Protein AF-A0A9J6DRE5-F1 (afdb_monomer_lite)

Organism: Rhipicephalus microplus (NCBI:txid6941)

Foldseek 3Di:
DFPVVQLVVVCVVPPDPDDPDPVVVVVVSVVSRVVRDDDDPPPDDDPDPPPVLVVLVVVLVVLVVVCVVVVVPPVSVVVSVVSVVVSVVVVVVVVVVVVVVVVVVCVVVVVDPVSVVVQQPPPDPPDDPVVSVVVVVVVVVDDDDD

Sequence (146 aa):
MTEWPKFRVIRESEFPELIRNLTECKASLNDHVRPTTRESKAAEETPARDCRLLLMWDSHASLLRRWQKQRYNRKSRCHILNLFEKIERHSTYLTCHQWGQLCSELNGQLGNKKTWYLLRHLPDPDDSKTAACTDLGDFHQHPRSE

Radius of gyration: 26.05 Å; chains: 1; bounding box: 67×61×50 Å

Secondary structure (DSSP, 8-state):
-B-HHHHHHHHHHH--SS---HHHHHHHHHHHHHHHB---S--SS-----HHHHHHHHHHHHHHHHHHH-TT-HHHHHHHHHHHHHHHHHHHHHHHHHHHHHHHHHTT-TTSHHHHHHHTTSS-TTS-HHHHHHHHHHHTT-----

pLDDT: mean 74.92, std 16.15, range [37.34, 96.31]

Structure (mmCIF, N/CA/C/O backbone):
data_AF-A0A9J6DRE5-F1
#
_entry.id   AF-A0A9J6DRE5-F1
#
loop_
_atom_site.group_PDB
_atom_site.id
_atom_site.type_symbol
_atom_site.label_atom_id
_atom_site.label_alt_id
_atom_site.label_comp_id
_atom_site.label_asym_id
_atom_site.label_entity_id
_atom_site.label_seq_id
_atom_site.pdbx_PDB_ins_code
_atom_site.Cartn_x
_atom_site.Cartn_y
_atom_site.Cartn_z
_atom_site.occupancy
_atom_site.B_iso_or_equiv
_atom_site.auth_seq_id
_atom_site.auth_comp_id
_atom_site.auth_asym_id
_atom_site.auth_atom_id
_atom_site.pdbx_PDB_model_num
ATOM 1 N N . MET A 1 1 ? -3.726 18.377 -11.159 1.00 55.41 1 MET A N 1
ATOM 2 C CA . MET A 1 1 ? -4.700 18.485 -10.045 1.00 55.41 1 MET A CA 1
ATOM 3 C C . MET A 1 1 ? -5.557 19.727 -10.256 1.00 55.41 1 MET A C 1
ATOM 5 O O . MET A 1 1 ? -5.012 20.746 -10.664 1.00 55.41 1 MET A O 1
ATOM 9 N N . THR A 1 2 ? -6.869 19.637 -10.016 1.00 71.69 2 THR A N 1
ATOM 10 C CA . THR A 1 2 ? -7.822 20.752 -10.199 1.00 71.69 2 THR A CA 1
ATOM 11 C C . THR A 1 2 ? -7.988 21.545 -8.907 1.00 71.69 2 THR A C 1
ATOM 13 O O . THR A 1 2 ? -8.260 20.965 -7.855 1.00 71.69 2 THR A O 1
ATOM 16 N N . GLU A 1 3 ? -7.854 22.868 -8.976 1.00 79.06 3 GLU A N 1
ATOM 17 C CA . GLU A 1 3 ? -8.074 23.758 -7.832 1.00 79.06 3 GLU A CA 1
ATOM 18 C C . GLU A 1 3 ? -9.570 24.041 -7.619 1.00 79.06 3 GLU A C 1
ATOM 20 O O . GLU A 1 3 ? -10.106 25.086 -7.984 1.00 79.06 3 GLU A O 1
ATOM 25 N N . TRP A 1 4 ? -10.261 23.092 -6.984 1.00 76.88 4 TRP A N 1
ATOM 26 C CA . TRP A 1 4 ? -11.707 23.148 -6.724 1.00 76.88 4 TRP A CA 1
ATOM 27 C C . TRP A 1 4 ? -12.248 24.440 -6.078 1.00 76.88 4 TRP A C 1
ATOM 29 O O . TRP A 1 4 ? -13.394 24.790 -6.366 1.00 76.88 4 TRP A O 1
ATOM 39 N N . PRO A 1 5 ? -11.509 25.162 -5.209 1.00 79.31 5 PRO A N 1
ATOM 40 C CA . PRO A 1 5 ? -11.973 26.446 -4.684 1.00 79.31 5 PRO A CA 1
ATOM 41 C C . PRO A 1 5 ? -12.075 27.532 -5.763 1.00 79.31 5 PRO A C 1
ATOM 43 O O . PRO A 1 5 ? -13.086 28.219 -5.829 1.00 79.31 5 PRO A O 1
ATOM 46 N N . LYS A 1 6 ? -11.083 27.638 -6.657 1.00 74.88 6 LYS A N 1
ATOM 47 C CA . LYS A 1 6 ? -11.089 28.628 -7.749 1.00 74.88 6 LYS A CA 1
ATOM 48 C C . LYS A 1 6 ? -12.167 28.319 -8.783 1.00 74.88 6 LYS A C 1
ATOM 50 O O . LYS A 1 6 ? -12.856 29.224 -9.236 1.00 74.88 6 LYS A O 1
ATOM 55 N N . PHE A 1 7 ? -12.371 27.034 -9.071 1.00 77.19 7 PHE A N 1
ATOM 56 C CA . PHE A 1 7 ? -13.427 26.578 -9.976 1.00 77.19 7 PHE A CA 1
ATOM 57 C C . PHE A 1 7 ? -14.815 27.008 -9.487 1.00 77.19 7 PHE A C 1
ATOM 59 O O . PHE A 1 7 ? -15.652 27.430 -10.279 1.00 77.19 7 PHE A O 1
ATOM 66 N N . ARG A 1 8 ? -15.059 26.918 -8.172 1.00 79.19 8 ARG A N 1
ATOM 67 C CA . ARG A 1 8 ? -16.338 27.320 -7.579 1.00 79.19 8 ARG A CA 1
ATOM 68 C C . ARG A 1 8 ? -16.586 28.819 -7.681 1.00 79.19 8 ARG A C 1
ATOM 70 O O . ARG A 1 8 ? -17.684 29.186 -8.065 1.00 79.19 8 ARG A O 1
ATOM 77 N N . VAL A 1 9 ? -15.569 29.647 -7.442 1.00 80.56 9 VAL A N 1
ATOM 78 C CA . VAL A 1 9 ? -15.688 31.110 -7.568 1.00 80.56 9 VAL A CA 1
ATOM 79 C C . VAL A 1 9 ? -16.008 31.524 -9.007 1.00 80.56 9 VAL A C 1
ATOM 81 O O . VAL A 1 9 ? -16.951 32.274 -9.216 1.00 80.56 9 VAL A O 1
ATOM 84 N N . ILE A 1 10 ? -15.284 30.981 -9.995 1.00 77.06 10 ILE A N 1
ATOM 85 C CA . ILE A 1 10 ? -15.519 31.264 -11.427 1.00 77.06 10 ILE A CA 1
ATOM 86 C C . ILE A 1 10 ? -16.940 30.860 -11.827 1.00 77.06 10 ILE A C 1
ATOM 88 O O . ILE A 1 10 ? -17.647 31.575 -12.533 1.00 77.06 10 ILE A O 1
ATOM 92 N N . ARG A 1 11 ? -17.390 29.702 -11.340 1.00 75.94 11 ARG A N 1
ATOM 93 C CA . ARG A 1 11 ? -18.728 29.215 -11.643 1.00 75.94 11 ARG A CA 1
ATOM 94 C C . ARG A 1 11 ? -19.806 30.053 -10.963 1.00 75.94 11 ARG A C 1
ATOM 96 O O . ARG A 1 11 ? -20.788 30.362 -11.610 1.00 75.94 11 ARG A O 1
ATOM 103 N N . GLU A 1 12 ? -19.645 30.440 -9.705 1.00 78.19 12 GLU A N 1
ATOM 104 C CA . GLU A 1 12 ? -20.621 31.295 -9.015 1.00 78.19 12 GLU A CA 1
ATOM 105 C C . GLU A 1 12 ? -20.763 32.678 -9.671 1.00 78.19 12 GLU A C 1
ATOM 107 O O . GLU A 1 12 ? -21.859 33.228 -9.656 1.00 78.19 12 GLU A O 1
ATOM 112 N N . SER A 1 13 ? -19.709 33.211 -10.302 1.00 72.81 13 SER A N 1
ATOM 113 C CA . SER A 1 13 ? -19.773 34.489 -11.026 1.00 72.81 13 SER A CA 1
ATOM 114 C C . SER A 1 13 ? -20.351 34.401 -12.442 1.00 72.81 13 SER A C 1
ATOM 116 O O . SER A 1 13 ? -20.894 35.386 -12.932 1.00 72.81 13 SER A O 1
ATOM 118 N N . GLU A 1 14 ? -20.217 33.258 -13.118 1.00 70.06 14 GLU A N 1
ATOM 119 C CA . GLU A 1 14 ? -20.528 33.122 -14.554 1.00 70.06 14 GLU A CA 1
ATOM 120 C C . GLU A 1 14 ? -21.700 32.170 -14.843 1.00 70.06 14 GLU A C 1
ATOM 122 O O . GLU A 1 14 ? -22.088 31.993 -15.999 1.00 70.06 14 GLU A O 1
ATOM 127 N N . PHE A 1 15 ? -22.274 31.523 -13.823 1.00 68.38 15 PHE A N 1
ATOM 128 C CA . PHE A 1 15 ? -23.351 30.559 -14.030 1.00 68.38 15 PHE A CA 1
ATOM 129 C C . PHE A 1 15 ? -24.700 31.257 -14.273 1.00 68.38 15 PHE A C 1
ATOM 131 O O . PHE A 1 15 ? -25.143 32.042 -13.434 1.00 68.38 15 PHE A O 1
ATOM 138 N N . PRO A 1 16 ? -25.403 30.946 -15.376 1.00 65.69 16 PRO A N 1
ATOM 139 C CA . PRO A 1 16 ? -26.725 31.504 -15.630 1.00 65.69 16 PRO A CA 1
ATOM 140 C C . PRO A 1 16 ? -27.767 30.936 -14.652 1.00 65.69 16 PRO A C 1
ATOM 142 O O . PRO A 1 16 ? -27.801 29.732 -14.400 1.00 65.69 16 PRO A O 1
ATOM 145 N N . GLU A 1 17 ? -28.672 31.785 -14.151 1.00 62.31 17 GLU A N 1
ATOM 146 C CA . GLU A 1 17 ? -29.740 31.397 -13.206 1.00 62.31 17 GLU A CA 1
ATOM 147 C C . GLU A 1 17 ? -30.730 30.364 -13.781 1.00 62.31 17 GLU A C 1
ATOM 149 O O . GLU A 1 17 ? -31.401 29.659 -13.026 1.00 62.31 17 GLU A O 1
ATOM 154 N N . LEU A 1 18 ? -30.808 30.228 -15.113 1.00 60.75 18 LEU A N 1
ATOM 155 C CA . LEU A 1 18 ? -31.710 29.293 -15.786 1.00 60.75 18 LEU A CA 1
ATOM 156 C C . LEU A 1 18 ? -30.993 28.489 -16.882 1.00 60.75 18 LEU A C 1
ATOM 158 O O . LEU A 1 18 ? -30.533 29.034 -17.887 1.00 60.75 18 LEU A O 1
ATOM 162 N N . ILE A 1 19 ? -30.948 27.164 -16.725 1.00 65.19 19 ILE A N 1
ATOM 163 C CA . ILE A 1 19 ? -30.337 26.254 -17.702 1.00 65.19 19 ILE A CA 1
ATOM 164 C C . ILE A 1 19 ? -31.349 25.969 -18.818 1.00 65.19 19 ILE A C 1
ATOM 166 O O . ILE A 1 19 ? -32.243 25.141 -18.654 1.00 65.19 19 ILE A O 1
ATOM 170 N N . ARG A 1 20 ? -31.215 26.640 -19.968 1.00 66.94 20 ARG A N 1
ATOM 171 C CA . ARG A 1 20 ? -32.062 26.379 -21.152 1.00 66.94 20 ARG A CA 1
ATOM 172 C C . ARG A 1 20 ? -31.545 25.248 -22.038 1.00 66.94 20 ARG A C 1
ATOM 174 O O . ARG A 1 20 ? -32.349 24.585 -22.684 1.00 66.94 20 ARG A O 1
ATOM 181 N N . ASN A 1 21 ? -30.229 25.029 -22.077 1.00 73.94 21 ASN A N 1
ATOM 182 C CA . ASN A 1 21 ? -29.613 24.045 -22.961 1.00 73.94 21 ASN A CA 1
ATOM 183 C C . ASN A 1 21 ? -28.488 23.270 -22.255 1.00 73.94 21 ASN A C 1
ATOM 185 O O . ASN A 1 21 ? -27.511 23.841 -21.766 1.00 73.94 21 ASN A O 1
ATOM 189 N N . LEU A 1 22 ? -28.630 21.944 -22.193 1.00 74.69 22 LEU A N 1
ATOM 190 C CA . LEU A 1 22 ? -27.706 21.061 -21.478 1.00 74.69 22 LEU A CA 1
ATOM 191 C C . LEU A 1 22 ? -26.351 20.930 -22.188 1.00 74.69 22 LEU A C 1
ATOM 193 O O . LEU A 1 22 ? -25.324 20.785 -21.523 1.00 74.69 22 LEU A O 1
ATOM 197 N N . THR A 1 23 ? -26.326 20.979 -23.522 1.00 74.50 23 THR A N 1
ATOM 198 C CA . THR A 1 23 ? -25.080 20.855 -24.295 1.00 74.50 23 THR A CA 1
ATOM 199 C C . THR A 1 23 ? -24.199 22.089 -24.134 1.00 74.50 23 THR A C 1
ATOM 201 O O . THR A 1 23 ? -22.998 21.948 -23.913 1.00 74.50 23 THR A O 1
ATOM 204 N N . GLU A 1 24 ? -24.797 23.278 -24.134 1.00 73.19 24 GLU A N 1
ATOM 205 C CA . GLU A 1 24 ? -24.116 24.549 -23.849 1.00 73.19 24 GLU A CA 1
ATOM 206 C C . GLU A 1 24 ? -23.621 24.606 -22.400 1.00 73.19 24 GLU A C 1
ATOM 208 O O . GLU A 1 24 ? -22.474 24.967 -22.147 1.00 73.19 24 GLU A O 1
ATOM 213 N N . CYS A 1 25 ? -24.433 24.142 -21.445 1.00 73.94 25 CYS A N 1
ATOM 214 C CA . CYS A 1 25 ? -24.015 24.036 -20.048 1.00 73.94 25 CYS A CA 1
ATOM 215 C C . CYS A 1 25 ? -22.820 23.083 -19.880 1.00 73.94 25 CYS A C 1
ATOM 217 O O . CYS A 1 25 ? -21.898 23.360 -19.114 1.00 73.94 25 CYS A O 1
ATOM 219 N N . LYS A 1 26 ? -22.807 21.954 -20.599 1.00 78.19 26 LYS A N 1
ATOM 220 C CA . LYS A 1 26 ? -21.678 21.015 -20.585 1.00 78.19 26 LYS A CA 1
ATOM 221 C C . LYS A 1 26 ? -20.422 21.626 -21.215 1.00 78.19 26 LYS A C 1
ATOM 223 O O . LYS A 1 26 ? -19.324 21.364 -20.726 1.00 78.19 26 LYS A O 1
ATOM 228 N N . ALA A 1 27 ? -20.572 22.420 -22.274 1.00 78.06 27 ALA A N 1
ATOM 229 C CA . ALA A 1 27 ? -19.462 23.130 -22.904 1.00 78.06 27 ALA A CA 1
ATOM 230 C C . ALA A 1 27 ? -18.849 24.163 -21.943 1.00 78.06 27 ALA A C 1
ATOM 232 O O . ALA A 1 27 ? -17.663 24.064 -21.647 1.00 78.06 27 ALA A O 1
ATOM 233 N N . SER A 1 28 ? -19.672 25.028 -21.337 1.00 74.56 28 SER A N 1
ATOM 234 C CA . SER A 1 28 ? -19.228 26.002 -20.326 1.00 74.56 28 SER A CA 1
ATOM 235 C C . SER A 1 28 ? -18.559 25.328 -19.121 1.00 74.56 28 SER A C 1
ATOM 237 O O . SER A 1 28 ? -17.513 25.773 -18.655 1.00 74.56 28 SER A O 1
ATOM 239 N N . LEU A 1 29 ? -19.080 24.186 -18.655 1.00 76.62 29 LEU A N 1
ATOM 240 C CA . LEU A 1 29 ? -18.430 23.413 -17.593 1.00 76.62 29 LE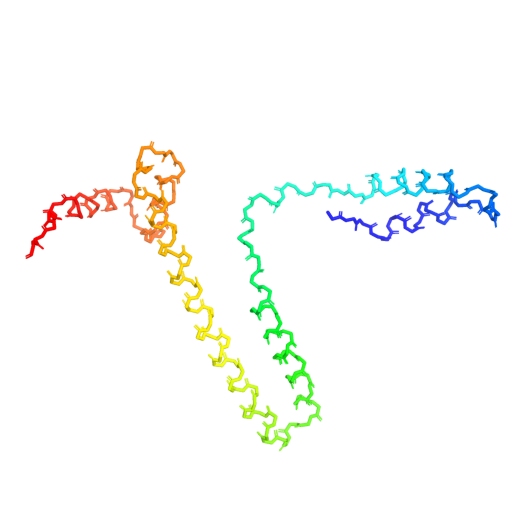U A CA 1
ATOM 241 C C . LEU A 1 29 ? -17.014 22.969 -17.978 1.00 76.62 29 LEU A C 1
ATOM 243 O O . LEU A 1 29 ? -16.094 23.117 -17.176 1.00 76.62 29 LEU A O 1
ATOM 247 N N . ASN A 1 30 ? -16.824 22.439 -19.187 1.00 79.38 30 ASN A N 1
ATOM 248 C CA . ASN A 1 30 ? -15.494 22.050 -19.658 1.00 79.38 30 ASN A CA 1
ATOM 249 C C . ASN A 1 30 ? -14.569 23.263 -19.811 1.00 79.38 30 ASN A C 1
ATOM 251 O O . ASN A 1 30 ? -13.391 23.173 -19.455 1.00 79.38 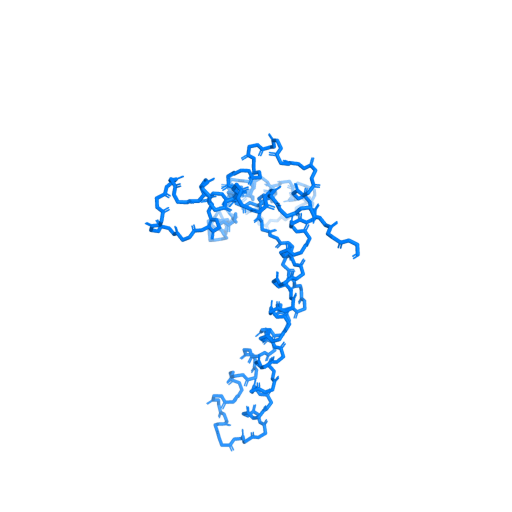30 ASN A O 1
ATOM 255 N N . ASP A 1 31 ? -15.104 24.393 -20.270 1.00 77.31 31 ASP A N 1
ATOM 256 C CA . ASP A 1 31 ? -14.350 25.635 -20.423 1.00 77.31 31 ASP A CA 1
ATOM 257 C C . ASP A 1 31 ? -13.906 26.218 -19.078 1.00 77.31 31 ASP A C 1
ATOM 259 O O . ASP A 1 31 ? -12.805 26.747 -19.001 1.00 77.31 31 ASP A O 1
ATOM 263 N N . HIS A 1 32 ? -14.674 26.048 -17.996 1.00 75.50 32 HIS A N 1
ATOM 264 C CA . HIS A 1 32 ? -14.288 26.526 -16.657 1.00 75.50 32 HIS A CA 1
ATOM 265 C C . HIS A 1 32 ? -13.344 25.550 -15.929 1.00 75.50 32 HIS A C 1
ATOM 267 O O . HIS A 1 32 ? -12.514 25.950 -15.104 1.00 75.50 32 HIS A O 1
ATOM 273 N N . VAL A 1 33 ? -13.441 24.249 -16.229 1.00 77.62 33 VAL A N 1
ATOM 274 C CA . VAL A 1 33 ? -12.539 23.224 -15.677 1.00 77.62 33 VAL A CA 1
ATOM 275 C C . VAL A 1 33 ? -11.133 23.378 -16.257 1.00 77.62 33 VAL A C 1
ATOM 277 O O . VAL A 1 33 ? -10.165 23.373 -15.500 1.00 77.62 33 VAL A O 1
ATOM 280 N N . ARG A 1 34 ? -11.007 23.591 -17.572 1.00 71.88 34 ARG A N 1
ATOM 281 C CA . ARG A 1 34 ? -9.722 23.744 -18.279 1.00 71.88 34 ARG A CA 1
ATOM 282 C C . ARG A 1 34 ? -8.719 24.717 -17.631 1.00 71.88 34 ARG A C 1
ATOM 284 O O . ARG A 1 34 ? -7.598 24.283 -17.377 1.00 71.88 34 ARG A O 1
ATOM 291 N N . PRO A 1 35 ? -9.063 25.979 -17.312 1.00 73.31 35 PRO A N 1
ATOM 292 C CA . PRO A 1 35 ? -8.127 26.932 -16.711 1.00 73.31 35 PRO A CA 1
ATOM 293 C C . PRO A 1 35 ? -7.796 26.601 -15.252 1.00 73.31 35 PRO A C 1
ATOM 295 O O . PRO A 1 35 ? -6.764 27.026 -14.734 1.00 73.31 35 PRO A O 1
ATOM 298 N N . THR A 1 36 ? -8.654 25.831 -14.581 1.00 74.56 36 THR A N 1
ATOM 299 C CA . THR A 1 36 ? -8.499 25.487 -13.162 1.00 74.56 36 THR A CA 1
ATOM 300 C C . THR A 1 36 ? -7.815 24.132 -12.954 1.00 74.56 36 THR A C 1
ATOM 302 O O . THR A 1 36 ? -7.380 23.786 -11.849 1.00 74.56 36 THR A O 1
ATOM 305 N N . THR A 1 37 ? -7.703 23.342 -14.018 1.00 72.62 37 THR A N 1
ATOM 306 C CA . THR A 1 37 ? -7.026 22.054 -14.030 1.00 72.62 37 THR A CA 1
ATOM 307 C C . THR A 1 37 ? -5.596 22.237 -14.508 1.00 72.62 37 THR A C 1
ATOM 309 O O . THR A 1 37 ? -5.317 22.353 -15.695 1.00 72.62 37 THR A O 1
ATOM 312 N N . ARG A 1 38 ? -4.649 22.197 -13.568 1.00 71.06 38 ARG A N 1
ATOM 313 C CA . ARG A 1 38 ? -3.232 22.095 -13.913 1.00 71.06 38 ARG A CA 1
ATOM 314 C C . ARG A 1 38 ? -2.908 20.646 -14.261 1.00 71.06 38 ARG A C 1
ATOM 316 O O . ARG A 1 38 ? -3.004 19.770 -13.392 1.00 71.06 38 ARG A O 1
ATOM 323 N N . GLU A 1 39 ? -2.497 20.389 -15.497 1.00 55.75 39 GLU A N 1
ATOM 324 C CA . GLU A 1 39 ? -1.910 19.105 -15.881 1.00 55.75 39 GLU A CA 1
ATOM 325 C C . GLU A 1 39 ? -0.581 18.930 -15.140 1.00 55.75 39 GLU A C 1
ATOM 327 O O . GLU A 1 39 ? 0.386 19.670 -15.323 1.00 55.75 39 GLU A O 1
ATOM 332 N N . SER A 1 40 ? -0.550 17.984 -14.206 1.00 51.09 40 SER A N 1
ATOM 333 C CA . SER A 1 40 ? 0.676 17.627 -13.506 1.00 51.09 40 SER A CA 1
ATOM 334 C C . SER A 1 40 ? 1.447 16.626 -14.359 1.00 51.09 40 SER A C 1
ATOM 336 O O . SER A 1 40 ? 0.989 15.496 -14.511 1.00 51.09 40 SER A O 1
ATOM 338 N N . LYS A 1 41 ? 2.653 16.992 -14.812 1.00 49.38 41 LYS A N 1
ATOM 339 C CA . LYS A 1 41 ? 3.653 16.097 -15.438 1.00 49.38 41 LYS A CA 1
ATOM 340 C C . LYS A 1 41 ? 4.191 14.989 -14.505 1.00 49.38 41 LYS A C 1
ATOM 342 O O . LYS A 1 41 ? 5.238 14.417 -14.757 1.00 49.38 41 LYS A O 1
ATOM 347 N N . ALA A 1 42 ? 3.508 14.704 -13.400 1.00 42.62 42 ALA A N 1
ATOM 348 C CA . ALA A 1 42 ? 3.927 13.736 -12.387 1.00 42.62 42 ALA A CA 1
ATOM 349 C C . ALA A 1 42 ? 3.337 12.331 -12.619 1.00 42.62 42 ALA A C 1
ATOM 351 O O . ALA A 1 42 ? 3.340 11.508 -11.710 1.00 42.62 42 ALA A O 1
ATOM 352 N N . ALA A 1 43 ? 2.765 12.073 -13.798 1.00 44.34 43 ALA A N 1
ATOM 353 C CA . ALA A 1 43 ? 1.984 10.866 -14.056 1.00 44.34 43 ALA A CA 1
ATOM 354 C C . ALA A 1 43 ? 2.764 9.727 -14.729 1.00 44.34 43 ALA A C 1
ATOM 356 O O . ALA A 1 43 ? 2.188 8.662 -14.911 1.00 44.34 43 ALA A O 1
ATOM 357 N N . GLU A 1 44 ? 4.029 9.911 -15.114 1.00 46.12 44 GLU A N 1
ATOM 358 C CA . GLU A 1 44 ? 4.645 8.961 -16.054 1.00 46.12 44 GLU A CA 1
ATOM 359 C C . GLU A 1 44 ? 5.334 7.756 -15.400 1.00 46.12 44 GLU A C 1
ATOM 361 O O . GLU A 1 44 ? 5.509 6.737 -16.053 1.00 46.12 44 GLU A O 1
ATOM 366 N N . GLU A 1 45 ? 5.638 7.799 -14.100 1.00 48.00 45 GLU A N 1
ATOM 367 C CA . GLU A 1 45 ? 6.319 6.684 -13.422 1.00 48.00 45 GLU A CA 1
ATOM 368 C C . GLU A 1 45 ? 5.781 6.453 -12.005 1.00 48.00 45 GLU A C 1
ATOM 370 O O . GLU A 1 45 ? 6.532 6.275 -11.050 1.00 48.00 45 GLU A O 1
ATOM 375 N N . THR A 1 46 ? 4.456 6.471 -11.821 1.00 50.47 46 THR A N 1
ATOM 376 C CA . THR A 1 46 ? 3.910 5.814 -10.622 1.00 50.47 46 THR A CA 1
ATOM 377 C C . THR A 1 46 ? 3.671 4.353 -10.978 1.00 50.47 46 THR A C 1
ATOM 379 O O . THR A 1 46 ? 2.793 4.098 -11.806 1.00 50.47 46 THR A O 1
ATOM 382 N N . PRO A 1 47 ? 4.412 3.389 -10.394 1.00 58.28 47 PRO A N 1
ATOM 383 C CA . PRO A 1 47 ? 4.087 1.985 -10.590 1.00 58.28 47 PRO A CA 1
ATOM 384 C C . PRO A 1 47 ? 2.620 1.786 -10.214 1.00 58.28 47 PRO A C 1
ATOM 386 O O . PRO A 1 47 ? 2.138 2.401 -9.253 1.00 58.28 47 PRO A O 1
ATOM 389 N N . ALA A 1 48 ? 1.907 0.993 -11.019 1.00 62.47 48 ALA A N 1
ATOM 390 C CA . ALA A 1 48 ? 0.485 0.725 -10.853 1.00 62.47 48 ALA A CA 1
ATOM 391 C C . ALA A 1 48 ? 0.187 0.485 -9.368 1.00 62.47 48 ALA A C 1
ATOM 393 O O . ALA A 1 48 ? 0.671 -0.479 -8.772 1.00 62.47 48 ALA A O 1
ATOM 394 N N . ARG A 1 49 ? -0.532 1.429 -8.745 1.00 67.00 49 ARG A N 1
ATOM 395 C CA . ARG A 1 49 ? -0.802 1.378 -7.308 1.00 67.00 49 ARG A CA 1
ATOM 396 C C . ARG A 1 49 ? -1.552 0.087 -7.021 1.00 67.00 49 ARG A C 1
ATOM 398 O O . ARG A 1 49 ? -2.650 -0.096 -7.541 1.00 67.00 49 ARG A O 1
ATOM 405 N N . ASP A 1 50 ? -0.978 -0.782 -6.194 1.00 84.25 50 ASP A N 1
ATOM 406 C CA . ASP A 1 50 ? -1.624 -2.0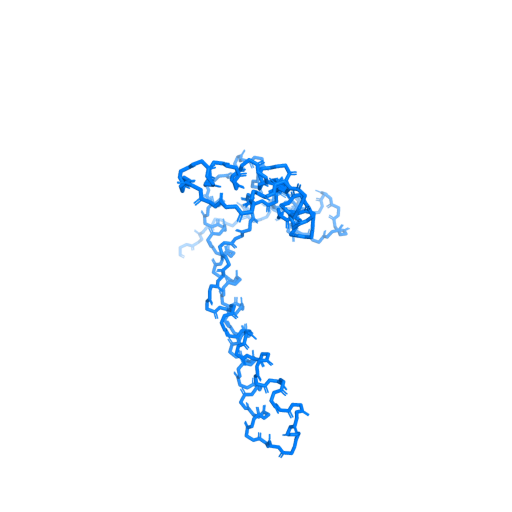41 -5.839 1.00 84.25 50 ASP A CA 1
ATOM 407 C C . ASP A 1 50 ? -2.945 -1.745 -5.100 1.00 84.25 50 ASP A C 1
ATOM 409 O O . ASP A 1 50 ? -2.965 -1.306 -3.944 1.00 84.25 50 ASP A O 1
ATOM 413 N N . CYS A 1 51 ? -4.066 -1.979 -5.791 1.00 88.12 51 CYS A N 1
ATOM 414 C CA . CYS A 1 51 ? -5.415 -1.774 -5.267 1.00 88.12 51 CYS A CA 1
ATOM 415 C C . CYS A 1 51 ? -5.666 -2.584 -3.988 1.00 88.12 51 CYS A C 1
ATOM 417 O O . CYS A 1 51 ? -6.383 -2.129 -3.095 1.00 88.12 51 CYS A O 1
ATOM 419 N N . ARG A 1 52 ? -5.062 -3.771 -3.875 1.00 88.75 52 ARG A N 1
ATOM 420 C CA . ARG A 1 52 ? -5.179 -4.642 -2.706 1.00 88.75 52 ARG A CA 1
ATOM 421 C C . ARG A 1 52 ? -4.443 -4.046 -1.513 1.00 88.75 52 ARG A C 1
ATOM 423 O O . ARG A 1 52 ? -5.015 -4.006 -0.425 1.00 88.75 52 ARG A O 1
ATOM 430 N N . LEU A 1 53 ? -3.220 -3.551 -1.708 1.00 91.06 53 LEU A N 1
ATOM 431 C CA . LEU A 1 53 ? -2.448 -2.904 -0.641 1.00 91.06 53 LEU A CA 1
ATOM 432 C C . LEU A 1 53 ? -3.160 -1.637 -0.134 1.00 91.06 53 LEU A C 1
ATOM 434 O O . LEU A 1 53 ? -3.250 -1.421 1.075 1.00 91.06 53 LEU A O 1
ATOM 438 N N . LEU A 1 54 ? -3.736 -0.843 -1.044 1.00 92.00 54 LEU A N 1
ATOM 439 C CA . LEU A 1 54 ? -4.546 0.330 -0.695 1.00 92.00 54 LEU A CA 1
ATOM 440 C C . LEU A 1 54 ? -5.770 -0.041 0.152 1.00 92.00 54 LEU A C 1
ATOM 442 O O . LEU A 1 54 ? -6.015 0.580 1.186 1.00 92.00 54 LEU A O 1
ATOM 446 N N . LEU A 1 55 ? -6.511 -1.078 -0.247 1.00 92.88 55 LEU A N 1
ATOM 447 C CA . LEU A 1 55 ? -7.680 -1.550 0.496 1.00 92.88 55 LEU A CA 1
ATOM 448 C C . LEU A 1 55 ? -7.305 -2.073 1.892 1.00 92.88 55 LEU A C 1
ATOM 450 O O . LEU A 1 55 ? -8.025 -1.827 2.865 1.00 92.88 55 LEU A O 1
ATOM 454 N N . MET A 1 56 ? -6.176 -2.780 2.010 1.00 92.94 56 MET A N 1
ATOM 455 C CA . MET A 1 56 ? -5.670 -3.234 3.306 1.00 92.94 56 MET A CA 1
ATOM 456 C C . MET A 1 56 ? -5.325 -2.046 4.209 1.00 92.94 56 MET A C 1
ATOM 458 O O . MET A 1 56 ? -5.726 -2.034 5.371 1.00 92.94 56 MET A O 1
ATOM 462 N N . TRP A 1 57 ? -4.659 -1.017 3.683 1.00 94.25 57 TRP A N 1
ATOM 463 C CA . TRP A 1 57 ? -4.342 0.190 4.448 1.00 94.25 57 TRP A CA 1
ATOM 464 C C . TRP A 1 57 ? -5.578 0.972 4.892 1.00 94.25 57 TRP A C 1
ATOM 466 O O . TRP A 1 57 ? -5.628 1.434 6.034 1.00 94.25 57 TRP A O 1
ATOM 476 N N . ASP A 1 58 ? -6.598 1.086 4.042 1.00 94.25 58 ASP A N 1
ATOM 477 C CA . ASP A 1 58 ? -7.847 1.751 4.422 1.00 94.25 58 ASP A CA 1
ATOM 478 C C . ASP A 1 58 ? -8.610 0.962 5.503 1.00 94.25 58 ASP A C 1
ATOM 480 O O . ASP A 1 58 ? -9.103 1.522 6.491 1.00 94.25 58 ASP A O 1
ATOM 484 N N . SER A 1 59 ? -8.603 -0.370 5.389 1.00 94.25 59 SER A N 1
ATOM 485 C CA . SER A 1 59 ? -9.138 -1.272 6.415 1.00 94.25 59 SER A CA 1
ATOM 486 C C . SER A 1 59 ? -8.388 -1.117 7.744 1.00 94.25 59 SER A C 1
ATOM 488 O O . SER A 1 59 ? -9.017 -0.981 8.798 1.00 94.25 59 SER A O 1
ATOM 490 N N . HIS A 1 60 ? -7.052 -1.063 7.705 1.00 94.44 60 HIS A N 1
ATOM 491 C CA . HIS A 1 60 ? -6.197 -0.816 8.869 1.00 94.44 60 HIS A CA 1
ATOM 492 C C . HIS A 1 60 ? -6.534 0.514 9.543 1.00 94.44 60 HIS A C 1
ATOM 494 O O . HIS A 1 60 ? -6.800 0.555 10.745 1.00 94.44 60 HIS A O 1
ATOM 500 N N . ALA A 1 61 ? -6.583 1.601 8.768 1.00 94.12 61 ALA A N 1
ATOM 501 C CA . ALA A 1 61 ? -6.885 2.934 9.273 1.00 94.12 61 ALA A CA 1
ATOM 502 C C . ALA A 1 61 ? -8.282 2.996 9.907 1.00 94.12 61 ALA A C 1
ATOM 504 O O . ALA A 1 61 ? -8.461 3.562 10.989 1.00 94.12 61 ALA A O 1
ATOM 505 N N . SER A 1 62 ? -9.272 2.369 9.274 1.00 94.06 62 SER A N 1
ATOM 506 C CA . SER A 1 62 ? -10.638 2.286 9.790 1.00 94.06 62 SER A CA 1
ATOM 507 C C . SER A 1 62 ? -10.714 1.534 11.121 1.00 94.06 62 SER A C 1
ATOM 509 O O . SER A 1 62 ? -11.373 1.996 12.058 1.00 94.06 62 SER A O 1
ATOM 511 N N . LEU A 1 63 ? -10.007 0.410 11.246 1.00 93.56 63 LEU A N 1
ATOM 512 C CA . LEU A 1 63 ? -9.919 -0.355 12.492 1.00 93.56 63 LEU A CA 1
ATOM 513 C C . LEU A 1 63 ? -9.175 0.410 13.585 1.00 93.56 63 LEU A C 1
ATOM 515 O O . LEU A 1 63 ? 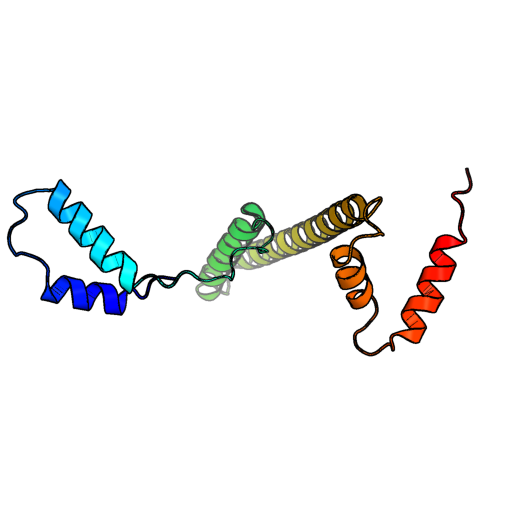-9.634 0.430 14.727 1.00 93.56 63 LEU A O 1
ATOM 519 N N . LEU A 1 64 ? -8.083 1.090 13.237 1.00 94.19 64 LEU A N 1
ATOM 520 C CA . LEU A 1 64 ? -7.308 1.902 14.167 1.00 94.19 64 LEU A CA 1
ATOM 521 C C . LEU A 1 64 ? -8.151 3.046 14.741 1.00 94.19 64 LEU A C 1
ATOM 523 O O . LEU A 1 64 ? -8.196 3.213 15.958 1.00 94.19 64 LEU A O 1
ATOM 527 N N . ARG A 1 65 ? -8.899 3.771 13.897 1.00 94.56 65 ARG A N 1
ATOM 528 C CA . ARG A 1 65 ? -9.838 4.821 14.340 1.00 94.56 65 ARG A CA 1
ATOM 529 C C . ARG A 1 65 ? -10.909 4.268 15.284 1.00 94.56 65 ARG A C 1
ATOM 531 O O . ARG A 1 65 ? -11.250 4.912 16.275 1.00 94.56 65 ARG A O 1
ATOM 538 N N . ARG A 1 66 ? -11.444 3.072 15.005 1.00 92.56 66 ARG A N 1
ATOM 539 C CA . ARG A 1 66 ? -12.428 2.408 15.884 1.00 92.56 66 ARG A CA 1
ATOM 540 C C . ARG A 1 66 ? -11.805 1.994 17.217 1.00 92.56 66 ARG A C 1
ATOM 542 O O . ARG A 1 66 ? -12.386 2.264 18.263 1.00 92.56 66 ARG A O 1
ATOM 549 N N . TRP A 1 67 ? -10.616 1.393 17.198 1.00 93.31 67 TRP A N 1
ATOM 550 C CA . TRP A 1 67 ? -9.901 0.997 18.412 1.00 93.31 67 TRP A CA 1
ATOM 551 C C . TRP A 1 67 ? -9.489 2.202 19.262 1.00 93.31 67 TRP A C 1
ATOM 553 O O . TRP A 1 67 ? -9.607 2.146 20.481 1.00 93.31 67 TRP A O 1
ATOM 563 N N . GLN A 1 68 ? -9.099 3.324 18.654 1.00 92.25 68 GLN A N 1
ATOM 564 C CA . GLN A 1 68 ? -8.799 4.557 19.387 1.00 92.25 68 GLN A CA 1
ATOM 565 C C . GLN A 1 68 ? -9.988 5.044 20.227 1.00 92.25 68 GLN A C 1
ATOM 567 O O . GLN A 1 68 ? -9.769 5.538 21.331 1.00 92.25 68 GLN A O 1
ATOM 572 N N . LYS A 1 69 ? -11.226 4.847 19.748 1.00 93.19 69 LYS A N 1
ATOM 573 C CA . LYS A 1 69 ? -12.465 5.134 20.496 1.00 93.19 69 LYS A CA 1
ATOM 574 C C . LYS A 1 69 ? -12.809 4.061 21.542 1.00 93.19 69 LYS A C 1
ATOM 576 O O . LYS A 1 69 ? -13.561 4.336 22.467 1.00 93.19 69 LYS A O 1
ATOM 581 N N . GLN A 1 70 ? -12.278 2.845 21.405 1.00 91.06 70 GLN A N 1
ATOM 582 C CA . GLN A 1 70 ? -12.579 1.678 22.246 1.00 91.06 70 GLN A CA 1
ATOM 583 C C . GLN A 1 70 ? -11.293 0.949 22.671 1.00 91.06 70 GLN A C 1
ATOM 585 O O . GLN A 1 70 ? -11.102 -0.234 22.374 1.00 91.06 70 GLN A O 1
ATOM 590 N N . ARG A 1 71 ? -10.385 1.647 23.368 1.00 87.19 71 ARG A N 1
ATOM 591 C CA . ARG A 1 71 ? -9.020 1.141 23.630 1.00 87.19 71 ARG A CA 1
ATOM 592 C C . ARG A 1 71 ? -8.959 -0.154 24.442 1.00 87.19 71 ARG A C 1
ATOM 594 O O . ARG A 1 71 ? -8.002 -0.914 24.302 1.00 87.19 71 ARG A O 1
ATOM 601 N N . TYR A 1 72 ? -9.991 -0.437 25.235 1.00 89.81 72 TYR A N 1
ATOM 602 C CA . TYR A 1 72 ? -10.104 -1.661 26.034 1.00 89.81 72 TYR A CA 1
ATOM 603 C C . TYR A 1 72 ? -10.478 -2.903 25.207 1.00 89.81 72 TYR A C 1
ATOM 605 O O . TYR A 1 72 ? -10.366 -4.029 25.695 1.00 89.81 72 TYR A O 1
ATOM 613 N N . ASN A 1 73 ? -10.884 -2.737 23.943 1.00 91.75 73 ASN A N 1
ATOM 614 C CA . ASN A 1 73 ? -11.240 -3.854 23.078 1.00 91.75 73 ASN A CA 1
ATOM 615 C C . ASN A 1 73 ? -9.983 -4.577 22.562 1.00 91.75 73 ASN A C 1
ATOM 617 O O . ASN A 1 73 ? -9.369 -4.194 21.561 1.00 91.75 73 ASN A O 1
ATOM 621 N N . ARG A 1 74 ? -9.626 -5.669 23.246 1.00 90.25 74 ARG A N 1
ATOM 622 C CA . ARG A 1 74 ? -8.482 -6.522 22.893 1.00 90.25 74 ARG A CA 1
ATOM 623 C C . ARG A 1 74 ? -8.631 -7.186 21.521 1.00 90.25 74 ARG A C 1
ATOM 625 O O . ARG A 1 74 ? -7.635 -7.310 20.816 1.00 90.25 74 ARG A O 1
ATOM 632 N N . LYS A 1 75 ? -9.852 -7.549 21.106 1.00 90.50 75 LYS A N 1
ATOM 633 C CA . LYS A 1 75 ? -10.101 -8.191 19.801 1.00 90.50 75 LYS A CA 1
ATOM 634 C C . LYS A 1 75 ? -9.739 -7.255 18.650 1.00 90.50 75 LYS A C 1
ATOM 636 O O . LYS A 1 75 ? -9.045 -7.669 17.726 1.00 90.50 75 LYS A O 1
ATOM 641 N N . SER A 1 76 ? -10.134 -5.984 18.746 1.00 88.06 76 SER A N 1
ATOM 642 C CA . SER A 1 76 ? -9.780 -4.964 17.750 1.00 88.06 76 SER A CA 1
ATOM 643 C C . SER A 1 76 ? -8.271 -4.747 17.669 1.00 88.06 76 SER A C 1
ATOM 645 O O . SER A 1 76 ? -7.733 -4.663 16.571 1.00 88.06 76 SER A O 1
ATOM 647 N N . ARG A 1 77 ? -7.568 -4.731 18.812 1.00 91.62 77 ARG A N 1
ATOM 648 C CA . ARG A 1 77 ? -6.102 -4.618 18.841 1.00 91.62 77 ARG A CA 1
ATOM 649 C C . ARG A 1 77 ? -5.420 -5.801 18.149 1.00 91.62 77 ARG A C 1
ATOM 651 O O . ARG A 1 77 ? -4.568 -5.582 17.297 1.00 91.62 77 ARG A O 1
ATOM 658 N N . CYS A 1 78 ? -5.804 -7.034 18.478 1.00 93.75 78 CYS A N 1
ATOM 659 C CA . CYS A 1 78 ? -5.256 -8.229 17.826 1.00 93.75 78 CYS A CA 1
ATOM 660 C C . CYS A 1 78 ? -5.534 -8.230 16.319 1.00 93.75 78 CYS A C 1
ATOM 662 O O . CYS A 1 78 ? -4.663 -8.571 15.527 1.00 93.75 78 CYS A O 1
ATOM 664 N N . HIS A 1 79 ? -6.731 -7.807 15.910 1.00 93.88 79 HIS A N 1
ATOM 665 C CA . HIS A 1 79 ? -7.088 -7.737 14.500 1.00 93.88 79 HIS A CA 1
ATOM 666 C C . HIS A 1 79 ? -6.260 -6.692 13.733 1.00 93.88 79 HIS A C 1
ATOM 668 O O . HIS A 1 79 ? -5.814 -6.980 12.627 1.00 93.88 79 HIS A O 1
ATOM 674 N N . ILE A 1 80 ? -5.998 -5.523 14.332 1.00 93.38 80 ILE A N 1
ATOM 675 C CA . ILE A 1 80 ? -5.104 -4.497 13.769 1.00 93.38 80 ILE A CA 1
ATOM 676 C C . ILE A 1 80 ? -3.694 -5.056 13.570 1.00 93.38 80 ILE A C 1
ATOM 678 O O . ILE A 1 80 ? -3.153 -4.926 12.478 1.00 93.38 80 ILE A O 1
ATOM 682 N N . LEU A 1 81 ? -3.130 -5.716 14.588 1.00 94.56 81 LEU A N 1
ATOM 683 C CA . LEU A 1 81 ? -1.787 -6.302 14.509 1.00 94.56 81 LEU A CA 1
ATOM 684 C C . LEU A 1 81 ? -1.694 -7.368 13.408 1.00 94.56 81 LEU A C 1
ATOM 686 O O . LEU A 1 81 ? -0.797 -7.308 12.575 1.00 94.56 81 LEU A O 1
ATOM 690 N N . ASN A 1 82 ? -2.669 -8.279 13.335 1.00 95.00 82 ASN A N 1
ATOM 691 C CA . ASN A 1 82 ? -2.724 -9.293 12.277 1.00 95.00 82 ASN A CA 1
ATOM 692 C C . ASN A 1 82 ? -2.839 -8.675 10.878 1.00 95.00 82 ASN A C 1
ATOM 694 O O . ASN A 1 82 ? -2.331 -9.221 9.901 1.00 95.00 82 ASN A O 1
ATOM 698 N N . LEU A 1 83 ? -3.575 -7.571 10.751 1.00 94.94 83 LEU A N 1
ATOM 699 C CA . LEU A 1 83 ? -3.760 -6.905 9.470 1.00 94.94 83 LEU A CA 1
ATOM 700 C C . LEU A 1 83 ? -2.507 -6.119 9.063 1.00 94.94 83 LEU A C 1
ATOM 702 O O . LEU A 1 83 ? -2.156 -6.123 7.888 1.00 94.94 83 LEU A O 1
ATOM 706 N N . PHE A 1 84 ? -1.801 -5.531 10.028 1.00 94.75 84 PHE A N 1
ATOM 707 C CA . PHE A 1 84 ? -0.496 -4.915 9.816 1.00 94.75 84 PHE A CA 1
ATOM 708 C C . PHE A 1 84 ? 0.544 -5.939 9.341 1.00 94.75 84 PHE A C 1
ATOM 710 O O . PHE A 1 84 ? 1.190 -5.720 8.323 1.00 94.75 84 PHE A O 1
ATOM 717 N N . GLU A 1 85 ? 0.620 -7.107 9.981 1.00 96.31 85 GLU A N 1
ATOM 718 C CA . GLU A 1 85 ? 1.521 -8.188 9.559 1.00 96.31 85 GLU A CA 1
ATOM 719 C C . GLU A 1 85 ? 1.215 -8.673 8.127 1.00 96.31 85 GLU A C 1
ATOM 721 O O . GLU A 1 85 ? 2.115 -8.947 7.333 1.00 96.31 85 GLU A O 1
ATOM 726 N N . LYS A 1 86 ? -0.068 -8.743 7.748 1.00 94.62 86 LYS A N 1
ATOM 727 C CA . LYS A 1 86 ? -0.468 -9.063 6.366 1.00 94.62 86 LYS A CA 1
ATOM 728 C C . LYS A 1 86 ? -0.037 -7.990 5.367 1.00 94.62 86 LYS A C 1
ATOM 730 O O . LYS A 1 86 ? 0.373 -8.346 4.265 1.00 94.62 86 LYS A O 1
ATOM 735 N N . ILE A 1 87 ? -0.151 -6.712 5.733 1.00 94.56 87 ILE A N 1
ATOM 736 C CA . ILE A 1 87 ? 0.309 -5.586 4.909 1.00 94.56 87 ILE A CA 1
ATOM 737 C C . ILE A 1 87 ? 1.817 -5.681 4.700 1.00 94.56 87 ILE A C 1
ATOM 739 O O . ILE A 1 87 ? 2.266 -5.606 3.561 1.00 94.56 87 ILE A O 1
ATOM 743 N N . GLU A 1 88 ? 2.575 -5.899 5.774 1.00 94.88 88 GLU A N 1
ATOM 744 C CA . GLU A 1 88 ? 4.030 -6.029 5.731 1.00 94.88 88 GLU A CA 1
ATOM 745 C C . GLU A 1 88 ? 4.443 -7.169 4.796 1.00 94.88 88 GLU A C 1
ATOM 747 O O . GLU A 1 88 ? 5.105 -6.926 3.789 1.00 94.88 88 GLU A O 1
ATOM 752 N N . ARG A 1 89 ? 3.930 -8.386 5.022 1.00 94.88 89 ARG A N 1
ATOM 753 C CA . ARG A 1 89 ? 4.209 -9.542 4.154 1.00 94.88 89 ARG A CA 1
ATOM 754 C C . ARG A 1 89 ? 3.865 -9.283 2.686 1.00 94.88 89 ARG A C 1
ATOM 756 O O . ARG A 1 89 ? 4.641 -9.653 1.808 1.00 94.88 89 ARG A O 1
ATOM 763 N N . HIS A 1 90 ? 2.710 -8.671 2.409 1.00 93.00 90 HIS A N 1
ATOM 764 C CA . HIS A 1 90 ? 2.285 -8.385 1.034 1.00 93.00 90 HIS A CA 1
ATOM 765 C C . HIS A 1 90 ? 3.172 -7.324 0.378 1.00 93.00 90 HIS A C 1
ATOM 767 O O . HIS A 1 90 ? 3.551 -7.484 -0.777 1.00 93.00 90 HIS A O 1
ATOM 773 N N . SER A 1 91 ? 3.554 -6.278 1.115 1.00 91.25 91 SER A N 1
ATOM 774 C CA . SER A 1 91 ? 4.479 -5.255 0.620 1.00 91.25 91 SER A CA 1
ATOM 775 C C . SER A 1 91 ? 5.867 -5.822 0.328 1.00 91.25 91 SER A C 1
ATOM 777 O O . SER A 1 91 ? 6.402 -5.554 -0.741 1.00 91.25 91 SER A O 1
ATOM 779 N N . THR A 1 92 ? 6.415 -6.674 1.199 1.00 90.81 92 THR A N 1
ATOM 780 C CA . THR A 1 92 ? 7.706 -7.334 0.964 1.00 90.81 92 THR A CA 1
ATOM 781 C C . THR A 1 92 ? 7.648 -8.237 -0.262 1.00 90.81 92 THR A C 1
ATOM 783 O O . THR A 1 92 ? 8.512 -8.144 -1.130 1.00 90.81 92 THR A O 1
ATOM 786 N N . TYR A 1 93 ? 6.601 -9.061 -0.381 1.00 91.75 93 TYR A N 1
ATOM 787 C CA . TYR A 1 93 ? 6.386 -9.901 -1.561 1.00 91.75 93 TYR A CA 1
ATOM 788 C C . TYR A 1 93 ? 6.325 -9.073 -2.849 1.00 91.75 93 TYR A C 1
ATOM 790 O O . TYR A 1 93 ? 6.989 -9.400 -3.830 1.00 91.75 93 TYR A 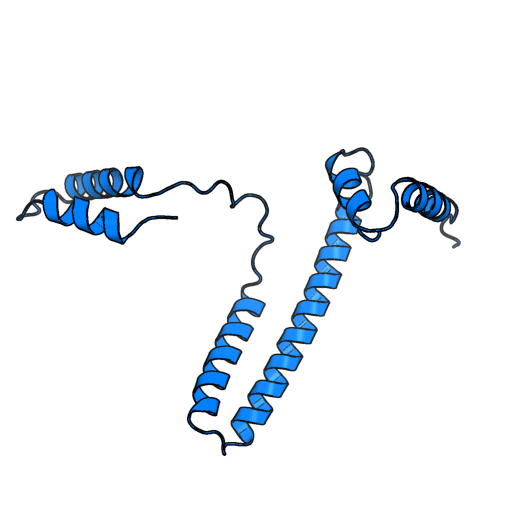O 1
ATOM 798 N N . LEU A 1 94 ? 5.550 -7.988 -2.836 1.00 90.31 94 LEU A N 1
ATOM 799 C CA . LEU A 1 94 ? 5.380 -7.114 -3.987 1.00 90.31 94 LEU A CA 1
ATOM 800 C C . LEU A 1 94 ? 6.689 -6.424 -4.371 1.00 90.31 94 LEU A C 1
ATOM 802 O O . LEU A 1 94 ? 7.028 -6.409 -5.549 1.00 90.31 94 LEU A O 1
ATOM 806 N N . THR A 1 95 ? 7.454 -5.933 -3.397 1.00 86.81 95 THR A N 1
ATOM 807 C CA . THR A 1 95 ? 8.782 -5.357 -3.629 1.00 86.81 95 THR A CA 1
ATOM 808 C C . THR A 1 95 ? 9.715 -6.384 -4.266 1.00 86.81 95 THR A C 1
ATOM 810 O O . THR A 1 95 ? 10.309 -6.096 -5.300 1.00 86.81 95 THR A O 1
ATOM 813 N N . CYS A 1 96 ? 9.805 -7.603 -3.722 1.00 87.25 96 CYS A N 1
ATOM 814 C CA . CYS A 1 96 ? 10.624 -8.668 -4.310 1.00 87.25 96 CYS A CA 1
ATOM 815 C C . CYS A 1 96 ? 10.189 -9.010 -5.741 1.00 87.25 96 CYS A C 1
ATOM 817 O O . CYS A 1 96 ? 11.030 -9.176 -6.620 1.00 87.25 96 CYS A O 1
ATOM 819 N N . HIS A 1 97 ? 8.881 -9.092 -5.987 1.00 88.12 97 HIS A N 1
ATOM 820 C CA . HIS A 1 97 ? 8.340 -9.386 -7.309 1.00 88.12 97 HIS A CA 1
ATOM 821 C C . HIS A 1 97 ? 8.636 -8.267 -8.314 1.00 88.12 97 HIS A C 1
ATOM 823 O O . HIS A 1 97 ? 9.098 -8.544 -9.415 1.00 88.12 97 HIS A O 1
ATOM 829 N N . GLN A 1 98 ? 8.414 -7.007 -7.933 1.00 86.06 98 GLN A N 1
ATOM 830 C CA . GLN A 1 98 ? 8.711 -5.843 -8.769 1.00 86.06 98 GLN A CA 1
ATOM 831 C C . GLN A 1 98 ? 10.203 -5.744 -9.082 1.00 86.06 98 GLN A C 1
ATOM 833 O O . GLN A 1 98 ? 10.560 -5.500 -10.229 1.00 86.06 98 GLN A O 1
ATOM 838 N N . TRP A 1 99 ? 11.072 -6.009 -8.104 1.00 84.81 99 TRP A N 1
ATOM 839 C CA . TRP A 1 99 ? 12.512 -6.105 -8.338 1.00 84.81 99 TRP A CA 1
ATOM 840 C C . TRP A 1 99 ? 12.872 -7.247 -9.284 1.00 84.81 99 TRP A C 1
ATOM 842 O O . TRP A 1 99 ? 13.665 -7.045 -10.195 1.00 84.81 99 TRP A O 1
ATOM 852 N N . GLY A 1 100 ? 12.272 -8.427 -9.123 1.00 85.06 100 GLY A N 1
ATOM 853 C CA . GLY A 1 100 ? 12.491 -9.553 -10.032 1.00 85.06 100 GLY A CA 1
ATOM 854 C C . GLY A 1 100 ? 12.058 -9.248 -11.469 1.00 85.06 100 GLY A C 1
ATOM 855 O O . GLY A 1 100 ? 12.792 -9.554 -12.411 1.00 85.06 100 GLY A O 1
ATOM 856 N N . GLN A 1 101 ? 10.899 -8.605 -11.643 1.00 84.69 101 GLN A N 1
ATOM 857 C CA . GLN A 1 101 ? 10.420 -8.135 -12.946 1.00 84.69 101 GLN A CA 1
ATOM 858 C C . GLN A 1 101 ? 11.376 -7.111 -13.544 1.00 84.69 101 GLN A C 1
ATOM 860 O O . GLN A 1 101 ? 11.813 -7.281 -14.677 1.00 84.69 101 GLN A O 1
ATOM 865 N N . LEU A 1 102 ? 11.772 -6.116 -12.755 1.00 83.25 102 LEU A N 1
ATOM 866 C CA . LEU A 1 102 ? 12.705 -5.089 -13.180 1.00 83.25 102 LEU A CA 1
ATOM 867 C C . LEU A 1 102 ? 14.043 -5.710 -13.607 1.00 83.25 102 LEU A C 1
ATOM 869 O O . LEU A 1 102 ? 14.488 -5.476 -14.722 1.00 83.25 102 LEU A O 1
ATOM 873 N N . CYS A 1 103 ? 14.650 -6.583 -12.801 1.00 82.38 103 CYS A N 1
ATOM 874 C CA . CYS A 1 103 ? 15.888 -7.277 -13.167 1.00 82.38 103 CYS A CA 1
ATOM 875 C C . CYS A 1 103 ? 15.735 -8.118 -14.445 1.00 82.38 103 CYS A C 1
ATOM 877 O O . CYS A 1 103 ? 16.662 -8.181 -15.251 1.00 82.38 103 CYS A O 1
ATOM 879 N N . SER A 1 104 ? 14.567 -8.730 -14.656 1.00 83.12 104 SER A N 1
ATOM 880 C CA . SER A 1 104 ? 14.268 -9.487 -15.877 1.00 83.12 104 SER A CA 1
ATOM 881 C C . SER A 1 104 ? 14.140 -8.578 -17.103 1.00 83.12 104 SER A C 1
ATOM 883 O O . SER A 1 104 ? 14.624 -8.940 -18.168 1.00 83.12 104 SER A O 1
ATOM 885 N N . GLU A 1 105 ? 13.541 -7.393 -16.957 1.00 81.75 105 GLU A N 1
ATOM 886 C CA . GLU A 1 105 ? 13.448 -6.376 -18.014 1.00 81.75 105 GLU A CA 1
ATOM 887 C C . GLU A 1 105 ? 14.817 -5.771 -18.360 1.00 81.75 105 GLU A C 1
ATOM 889 O O . GLU A 1 105 ? 15.098 -5.481 -19.524 1.00 81.75 105 GLU A O 1
ATOM 894 N N . LEU A 1 106 ? 15.693 -5.605 -17.363 1.00 79.44 106 LEU A N 1
ATOM 895 C CA . LEU A 1 106 ? 17.064 -5.139 -17.579 1.00 79.44 106 LEU A CA 1
ATOM 896 C C . LEU A 1 106 ? 17.938 -6.193 -18.271 1.00 79.44 106 LEU A C 1
ATOM 898 O O . LEU A 1 106 ? 18.873 -5.832 -18.993 1.00 79.44 106 LEU A O 1
ATOM 902 N N . ASN A 1 107 ? 17.651 -7.481 -18.067 1.00 75.06 107 ASN A N 1
ATOM 903 C CA . ASN A 1 107 ? 18.389 -8.574 -18.683 1.00 75.06 107 ASN A CA 1
ATOM 904 C C . ASN A 1 107 ? 18.160 -8.570 -20.208 1.00 75.06 107 ASN A C 1
ATOM 906 O O . ASN A 1 107 ? 17.071 -8.856 -20.695 1.00 75.06 107 ASN A O 1
ATOM 910 N N . GLY A 1 108 ? 19.189 -8.191 -20.971 1.00 72.50 108 GLY A N 1
ATOM 911 C CA . GLY A 1 108 ? 19.103 -7.957 -22.421 1.00 72.50 108 GLY A CA 1
ATOM 912 C C . GLY A 1 108 ? 18.942 -6.486 -22.838 1.00 72.50 108 GLY A C 1
ATOM 913 O O . GLY A 1 108 ? 19.055 -6.180 -24.022 1.00 72.50 108 GLY A O 1
ATOM 914 N N . GLN A 1 109 ? 18.763 -5.557 -21.889 1.00 75.31 109 GLN A N 1
ATOM 915 C CA . GLN A 1 109 ? 18.719 -4.102 -22.124 1.00 75.31 109 GLN A CA 1
ATOM 916 C C . GLN A 1 109 ? 19.891 -3.339 -21.481 1.00 75.31 109 GLN A C 1
ATOM 918 O O . GLN A 1 109 ? 19.866 -2.112 -21.393 1.00 75.31 109 GLN A O 1
ATOM 923 N N . LEU A 1 110 ? 20.961 -4.042 -21.096 1.00 69.75 110 LEU A N 1
ATOM 924 C CA . LEU A 1 110 ? 22.180 -3.489 -20.482 1.00 69.75 110 LEU A CA 1
ATOM 925 C C . LEU A 1 110 ? 22.889 -2.404 -21.320 1.00 69.75 110 LEU A C 1
ATOM 927 O O . LEU A 1 110 ? 23.756 -1.714 -20.805 1.00 69.75 110 LEU A O 1
ATOM 931 N N . GLY A 1 111 ? 22.531 -2.202 -22.591 1.00 70.88 111 GLY A N 1
ATOM 932 C CA . GLY A 1 111 ? 23.012 -1.072 -23.400 1.00 70.88 111 GLY A CA 1
ATOM 933 C C . GLY A 1 111 ? 22.237 0.241 -23.197 1.00 70.88 111 GLY A C 1
ATOM 934 O O . GLY A 1 111 ? 22.645 1.281 -23.710 1.00 70.88 111 GLY A O 1
ATOM 935 N N . ASN A 1 112 ? 21.108 0.226 -22.480 1.00 77.25 112 ASN A N 1
ATOM 936 C CA . ASN A 1 112 ? 20.223 1.380 -22.352 1.00 77.25 112 ASN A CA 1
ATOM 937 C C . ASN A 1 112 ? 20.690 2.333 -21.239 1.00 77.25 112 ASN A C 1
ATOM 939 O O . ASN A 1 112 ? 20.955 1.932 -20.105 1.00 77.25 112 ASN A O 1
ATOM 943 N N . LYS A 1 113 ? 20.714 3.637 -21.538 1.00 75.00 113 LYS A N 1
ATOM 944 C CA . LYS A 1 113 ? 21.035 4.702 -20.576 1.00 75.00 113 LYS A CA 1
ATOM 945 C C . LYS A 1 113 ? 20.157 4.640 -19.319 1.00 75.00 113 LYS A C 1
ATOM 947 O O . LYS A 1 113 ? 20.643 4.952 -18.237 1.00 75.00 113 LYS A O 1
ATOM 952 N N . LYS A 1 114 ? 18.887 4.236 -19.452 1.00 70.88 114 LYS A N 1
ATOM 953 C CA . LYS A 1 114 ? 17.950 4.098 -18.321 1.00 70.88 114 LYS A CA 1
ATOM 954 C C . LYS A 1 114 ? 18.368 2.987 -17.348 1.00 70.88 114 LYS A C 1
ATOM 956 O O . LYS A 1 114 ? 18.373 3.210 -16.144 1.00 70.88 114 LYS A O 1
ATOM 961 N N . THR A 1 115 ? 18.793 1.840 -17.873 1.00 77.31 115 THR A N 1
ATOM 962 C CA . THR A 1 115 ? 19.305 0.700 -17.097 1.00 77.31 115 THR A CA 1
ATOM 963 C C . THR A 1 115 ? 20.553 1.079 -16.308 1.00 77.31 115 THR A C 1
ATOM 965 O O . THR A 1 115 ? 20.610 0.857 -15.103 1.00 77.31 115 THR A O 1
ATOM 968 N N . TRP A 1 116 ? 21.516 1.741 -16.953 1.00 77.69 116 TRP A N 1
ATOM 969 C CA . TRP A 1 116 ? 22.722 2.237 -16.280 1.00 77.69 116 TRP A CA 1
ATOM 970 C C . TRP A 1 116 ? 22.438 3.313 -15.240 1.00 77.69 116 TRP A C 1
ATOM 972 O O . TRP A 1 116 ? 23.093 3.347 -14.201 1.00 77.69 116 TRP A O 1
ATOM 982 N N . TYR A 1 117 ? 21.481 4.201 -15.515 1.00 78.12 117 TYR A N 1
ATOM 983 C CA . TYR A 1 117 ? 21.052 5.202 -14.546 1.00 78.12 117 TYR A CA 1
ATOM 984 C C . TYR A 1 117 ? 20.504 4.532 -13.283 1.00 78.12 117 TYR A C 1
ATOM 986 O O . TYR A 1 117 ? 20.927 4.887 -12.190 1.00 78.12 117 TYR A O 1
ATOM 994 N N . LEU A 1 118 ? 19.655 3.511 -13.428 1.00 76.94 118 LEU A N 1
ATOM 995 C CA . LEU A 1 118 ? 19.129 2.756 -12.294 1.00 76.94 118 LEU A CA 1
ATOM 996 C C . LEU A 1 118 ? 20.226 1.990 -11.535 1.00 76.94 118 LEU A C 1
ATOM 998 O O . LEU A 1 118 ? 20.341 2.142 -10.324 1.00 76.94 118 LEU A O 1
ATOM 1002 N N . LEU A 1 119 ? 21.062 1.216 -12.240 1.00 76.06 119 LEU A N 1
ATOM 1003 C CA . LEU A 1 119 ? 22.148 0.424 -11.640 1.00 76.06 119 LEU A CA 1
ATOM 1004 C C . LEU A 1 119 ? 23.145 1.283 -10.861 1.00 76.06 119 LEU A C 1
ATOM 1006 O O . LEU A 1 119 ? 23.681 0.857 -9.846 1.00 76.06 119 LEU A O 1
ATOM 1010 N N . ARG A 1 120 ? 23.365 2.521 -11.302 1.00 72.88 120 ARG A N 1
ATOM 1011 C CA . ARG A 1 120 ? 24.263 3.461 -10.631 1.00 72.88 120 ARG A CA 1
ATOM 1012 C C . ARG A 1 120 ? 23.733 3.984 -9.293 1.00 72.88 120 ARG A C 1
ATOM 1014 O O . ARG A 1 120 ? 24.511 4.531 -8.522 1.00 72.88 120 ARG A O 1
ATOM 1021 N N . HIS A 1 121 ? 22.438 3.842 -9.040 1.00 72.19 121 HIS A N 1
ATOM 1022 C CA . HIS A 1 121 ? 21.793 4.252 -7.795 1.00 72.19 121 HIS A CA 1
ATOM 1023 C C . HIS A 1 121 ? 21.474 3.064 -6.868 1.00 72.19 121 HIS A C 1
ATOM 1025 O O . HIS A 1 121 ? 20.863 3.277 -5.825 1.00 72.19 121 HIS A O 1
ATOM 1031 N N . LEU A 1 122 ? 21.858 1.833 -7.241 1.00 69.00 122 LEU A N 1
ATOM 1032 C CA . LEU A 1 122 ? 21.718 0.636 -6.400 1.00 69.00 122 LEU A CA 1
ATOM 1033 C C . LEU A 1 122 ? 22.780 0.503 -5.288 1.00 69.00 122 LEU A C 1
ATOM 1035 O O . LEU A 1 122 ? 22.390 0.121 -4.187 1.00 69.00 122 LEU A O 1
ATOM 1039 N N . PRO A 1 123 ? 24.082 0.755 -5.532 1.00 65.25 123 PRO A N 1
ATOM 1040 C CA . PRO A 1 123 ? 25.074 0.793 -4.463 1.00 65.25 123 PRO A CA 1
ATOM 1041 C C . PRO A 1 123 ? 24.989 2.144 -3.742 1.00 65.25 123 PRO A C 1
ATOM 1043 O O . PRO A 1 123 ? 24.700 3.160 -4.373 1.00 65.25 123 PRO A O 1
ATOM 1046 N N . ASP A 1 124 ? 25.176 2.124 -2.424 1.00 51.19 124 ASP A N 1
ATOM 1047 C CA . ASP A 1 124 ? 24.939 3.222 -1.478 1.00 51.19 124 ASP A CA 1
ATOM 1048 C C . ASP A 1 124 ? 25.299 4.639 -1.983 1.00 51.19 124 ASP A C 1
ATOM 1050 O O . ASP A 1 124 ? 26.297 4.827 -2.682 1.00 51.19 124 ASP A O 1
ATOM 1054 N N . PRO A 1 125 ? 24.552 5.683 -1.566 1.00 56.16 125 PRO A N 1
ATOM 1055 C CA . PRO A 1 125 ? 24.791 7.069 -1.979 1.00 56.16 125 PRO A CA 1
ATOM 1056 C C . PRO A 1 125 ? 26.144 7.644 -1.522 1.00 56.16 125 PRO A C 1
ATOM 1058 O O . PRO A 1 125 ? 26.529 8.705 -2.017 1.00 56.16 125 PRO A O 1
ATOM 1061 N N . ASP A 1 126 ? 26.851 6.963 -0.614 1.00 53.09 126 ASP A N 1
ATOM 1062 C CA . ASP A 1 126 ? 28.175 7.351 -0.113 1.00 53.09 126 ASP A CA 1
ATOM 1063 C C . ASP A 1 126 ? 29.338 6.625 -0.806 1.00 53.09 126 ASP A C 1
ATOM 1065 O O . ASP A 1 126 ? 30.484 7.066 -0.672 1.00 53.09 126 ASP A O 1
ATOM 1069 N N . ASP A 1 127 ? 29.084 5.568 -1.590 1.00 50.38 127 ASP A N 1
ATOM 1070 C CA . ASP A 1 127 ? 30.167 4.826 -2.228 1.00 50.38 127 ASP A CA 1
ATOM 1071 C C . ASP A 1 127 ? 30.458 5.344 -3.636 1.00 50.38 127 ASP A C 1
ATOM 1073 O O . ASP A 1 127 ? 29.653 5.324 -4.572 1.00 50.38 127 ASP A O 1
ATOM 1077 N N . SER A 1 128 ? 31.662 5.893 -3.763 1.00 52.75 128 SER A N 1
ATOM 1078 C CA . SER A 1 128 ? 32.134 6.565 -4.961 1.00 52.75 128 SER A CA 1
ATOM 1079 C C . SER A 1 128 ? 31.987 5.691 -6.214 1.00 52.75 128 SER A C 1
ATOM 1081 O O . SER A 1 128 ? 32.159 4.474 -6.203 1.00 52.75 128 SER A O 1
ATOM 1083 N N . LYS A 1 129 ? 31.759 6.364 -7.344 1.00 52.78 129 LYS A N 1
ATOM 1084 C CA . LYS A 1 129 ? 31.628 5.840 -8.718 1.00 52.78 129 LYS A CA 1
ATOM 1085 C C . LYS A 1 129 ? 32.673 4.774 -9.120 1.00 52.78 129 LYS A C 1
ATOM 1087 O O . LYS A 1 129 ? 32.456 4.043 -10.082 1.00 52.78 129 LYS A O 1
ATOM 1092 N N . THR A 1 130 ? 33.803 4.724 -8.419 1.00 51.53 130 THR A N 1
ATOM 1093 C CA . THR A 1 130 ? 34.926 3.805 -8.625 1.00 51.53 130 THR A CA 1
ATOM 1094 C C . THR A 1 130 ? 34.707 2.442 -7.951 1.00 51.53 130 THR A C 1
ATOM 1096 O O . THR A 1 130 ? 35.087 1.428 -8.527 1.00 51.53 130 THR A O 1
ATOM 1099 N N . ALA A 1 131 ? 34.048 2.384 -6.788 1.00 50.88 131 ALA A N 1
ATOM 1100 C CA . ALA A 1 131 ? 33.767 1.131 -6.077 1.00 50.88 131 ALA A CA 1
ATOM 1101 C C . ALA A 1 131 ? 32.737 0.272 -6.836 1.00 50.88 131 ALA A C 1
ATOM 1103 O O . ALA A 1 131 ? 33.003 -0.884 -7.156 1.00 50.88 131 ALA A O 1
ATOM 1104 N N . ALA A 1 132 ? 31.626 0.882 -7.265 1.00 52.16 132 ALA A N 1
ATOM 1105 C CA . ALA A 1 132 ? 30.554 0.205 -8.001 1.00 52.16 132 ALA A CA 1
ATOM 1106 C C . ALA A 1 132 ? 30.995 -0.399 -9.352 1.00 52.16 132 ALA A C 1
ATOM 1108 O O . ALA A 1 132 ? 30.515 -1.460 -9.741 1.00 52.16 132 ALA A O 1
ATOM 1109 N N . CYS A 1 133 ? 31.910 0.256 -10.081 1.00 54.22 133 CYS A N 1
ATOM 1110 C CA . CYS A 1 133 ? 32.435 -0.279 -11.346 1.00 54.22 133 CYS A CA 1
ATOM 1111 C C . CYS A 1 133 ? 33.337 -1.503 -11.150 1.00 54.22 133 CYS A C 1
ATOM 1113 O O . CYS A 1 133 ? 33.434 -2.322 -12.059 1.00 54.22 133 CYS A O 1
ATOM 1115 N N . THR A 1 134 ? 34.013 -1.606 -10.005 1.00 54.50 134 THR A N 1
ATOM 1116 C CA . THR A 1 134 ? 34.937 -2.714 -9.731 1.00 54.50 134 THR A CA 1
ATOM 1117 C C . THR A 1 134 ? 34.145 -3.962 -9.328 1.00 54.50 134 THR A C 1
ATOM 1119 O O . THR A 1 134 ? 34.382 -5.033 -9.873 1.00 54.50 134 THR A O 1
ATOM 1122 N N . ASP A 1 135 ? 33.111 -3.789 -8.500 1.00 51.97 135 ASP A N 1
ATOM 1123 C CA . ASP A 1 135 ? 32.252 -4.870 -7.993 1.00 51.97 135 ASP A CA 1
ATOM 1124 C C . ASP A 1 135 ? 31.349 -5.488 -9.089 1.00 51.97 135 ASP A C 1
ATOM 1126 O O . ASP A 1 135 ? 31.179 -6.701 -9.184 1.00 51.97 135 ASP A O 1
ATOM 1130 N N . LEU A 1 136 ? 30.834 -4.672 -10.021 1.00 53.91 136 LEU A N 1
ATOM 1131 C CA . LEU A 1 136 ? 30.072 -5.153 -11.190 1.00 53.91 136 LEU A CA 1
ATOM 1132 C C . LEU A 1 136 ? 30.921 -5.955 -12.193 1.00 53.91 136 LEU A C 1
ATOM 1134 O O . LEU A 1 136 ? 30.372 -6.768 -12.941 1.00 53.91 136 LEU A O 1
ATOM 1138 N N . GLY A 1 137 ? 32.238 -5.731 -12.222 1.00 54.53 137 GLY A N 1
ATOM 1139 C CA . GLY A 1 137 ? 33.167 -6.519 -13.033 1.00 54.53 137 GLY A CA 1
ATOM 1140 C C . GLY A 1 137 ? 33.245 -7.973 -12.568 1.00 54.53 137 GLY A C 1
ATOM 1141 O O . GLY A 1 137 ? 33.278 -8.877 -13.404 1.00 54.53 137 GLY A O 1
ATOM 1142 N N . ASP A 1 138 ? 33.170 -8.200 -11.256 1.00 51.16 138 ASP A N 1
ATOM 1143 C CA . ASP A 1 138 ? 33.232 -9.531 -10.646 1.00 51.16 138 ASP A CA 1
ATOM 1144 C C . ASP A 1 138 ? 31.939 -10.331 -10.871 1.00 51.16 138 ASP A C 1
ATOM 1146 O O . ASP A 1 138 ? 31.988 -11.533 -11.140 1.00 51.16 138 ASP A O 1
ATOM 1150 N N . PHE A 1 139 ? 30.773 -9.673 -10.917 1.00 50.91 139 PHE A N 1
ATOM 1151 C CA . PHE A 1 139 ? 29.510 -10.327 -11.298 1.00 50.91 139 PHE A CA 1
ATOM 1152 C C . PHE A 1 139 ? 29.518 -10.887 -12.730 1.00 50.91 139 PHE A C 1
ATOM 1154 O O . PHE A 1 139 ? 28.820 -11.861 -13.013 1.00 50.91 139 PHE A O 1
ATOM 1161 N N . HIS A 1 140 ? 30.318 -10.316 -13.636 1.00 52.88 140 HIS A N 1
ATOM 1162 C CA . HIS A 1 140 ? 30.466 -10.815 -15.007 1.00 52.88 140 HIS A CA 1
ATOM 1163 C C . HIS A 1 140 ? 31.437 -12.016 -15.105 1.00 52.88 140 HIS A C 1
ATOM 1165 O O . HIS A 1 140 ? 31.498 -12.673 -16.148 1.00 52.88 140 HIS A O 1
ATOM 1171 N N . GLN A 1 141 ? 32.191 -12.327 -14.040 1.00 49.16 141 GLN A N 1
ATOM 1172 C CA . GLN A 1 141 ? 33.191 -13.405 -14.015 1.00 49.16 141 GLN A CA 1
ATOM 1173 C C . GLN A 1 141 ? 32.679 -14.746 -13.479 1.00 49.16 141 GLN A C 1
ATOM 1175 O O . GLN A 1 141 ? 33.420 -15.727 -13.523 1.00 49.16 141 GLN A O 1
ATOM 1180 N N . HIS A 1 142 ? 31.424 -14.838 -13.034 1.00 45.53 142 HIS A N 1
ATOM 1181 C CA . HIS A 1 142 ? 30.803 -16.122 -12.709 1.00 45.53 142 HIS A CA 1
ATOM 1182 C C . HIS A 1 142 ? 29.966 -16.634 -13.889 1.00 45.53 142 HIS A C 1
ATOM 1184 O O . HIS A 1 142 ? 28.771 -16.333 -13.976 1.00 45.53 142 HIS A O 1
ATOM 1190 N N . PRO A 1 143 ? 30.547 -17.426 -14.817 1.00 41.06 143 PRO A N 1
ATOM 1191 C CA . PRO A 1 143 ? 29.737 -18.215 -15.720 1.00 41.06 143 PRO A CA 1
ATOM 1192 C C . PRO A 1 143 ? 28.932 -19.206 -14.879 1.00 41.06 143 PRO A C 1
ATOM 1194 O O . PRO A 1 143 ? 29.439 -19.833 -13.951 1.00 41.06 143 PRO A O 1
ATOM 1197 N N . ARG A 1 144 ? 27.651 -19.301 -15.216 1.00 39.12 144 ARG A N 1
ATOM 1198 C CA . ARG A 1 144 ? 26.687 -20.291 -14.745 1.00 39.12 144 ARG A CA 1
ATOM 1199 C C . ARG A 1 144 ? 27.315 -21.692 -14.799 1.00 39.12 144 ARG A C 1
ATOM 1201 O O . ARG A 1 144 ? 27.396 -22.271 -15.877 1.00 39.12 144 ARG A O 1
ATOM 1208 N N . SER A 1 145 ? 27.776 -22.199 -13.661 1.00 40.34 145 SER A N 1
ATOM 1209 C CA . SER A 1 145 ? 28.138 -23.607 -13.510 1.00 40.34 145 SER A CA 1
ATOM 1210 C C . SER A 1 145 ? 26.855 -24.439 -13.520 1.00 40.34 145 SER A C 1
ATOM 1212 O O . SER A 1 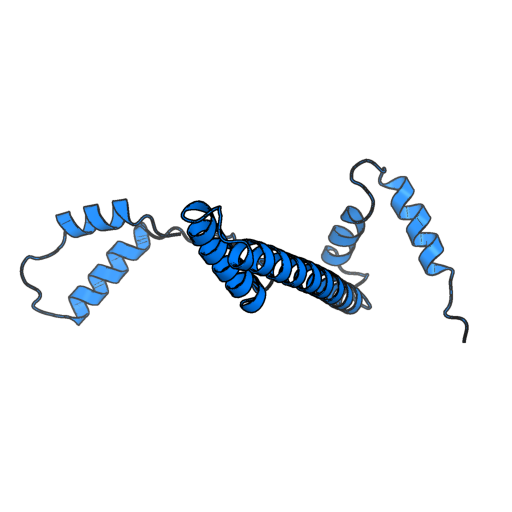145 ? 25.907 -24.107 -12.802 1.00 40.34 145 SER A O 1
ATOM 1214 N N . GLU A 1 146 ? 26.832 -25.445 -14.394 1.00 37.34 146 GLU A N 1
ATOM 1215 C CA . GLU A 1 146 ? 25.792 -26.475 -14.540 1.00 37.34 146 GLU A CA 1
ATOM 1216 C C . GLU A 1 146 ? 25.588 -27.317 -13.273 1.00 37.34 146 GLU A C 1
ATOM 1218 O O . GLU A 1 146 ? 26.570 -27.518 -12.519 1.00 37.34 146 GLU A O 1
#